Protein AF-T1ERC2-F1 (afdb_monomer_lite)

Sequence (141 aa):
MRTVRVLQIYSNCSCVNSPRQTAEPGYCDISCFYVLVPYTIGLIFFSITANIYQVSSTNVILKCVGDEDKLLALSVQIIMICIAVFPYSLIFGQMIDWICILWKTSSCGDEVGSCLAYDHSKFALVMHAAMHDQEKHKKKS

Organism: Helobdella robusta (NCBI:txid6412)

Radius of gyration: 23.71 Å; chains: 1; bounding box: 59×39×66 Å

Inter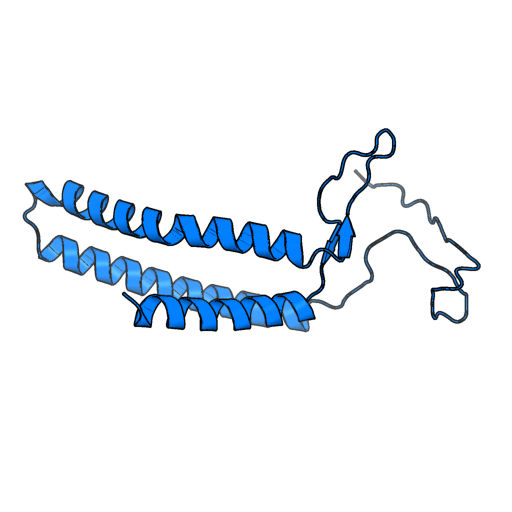Pro domains:
  IPR004156 Organic anion transporter polypeptide [PF03137] (8-123)
  IPR004156 Organic anion transporter polypeptide [PTHR11388] (8-128)

Secondary structure (DSSP, 8-state):
---------B---TT--STT--B-SS-----THHHHHHHHHHHHHHHHHHHHHHHHHHHHHHHHS-GGGHHHHHHHHHHHHHHHHHHHHHHHHHHHHHTEEEEEEPSSSS-EEEEEEE-HHHHHHHHHHHHHHHHHHHTT-

pLDDT: mean 80.72, std 13.45, range [34.28, 97.56]

Structure (mmCIF, N/CA/C/O backbone):
data_AF-T1ERC2-F1
#
_entry.id   AF-T1ERC2-F1
#
loop_
_atom_site.group_PDB
_atom_site.id
_atom_site.type_symbol
_atom_site.label_atom_id
_atom_site.label_alt_id
_atom_site.label_comp_id
_atom_site.label_asym_id
_atom_site.label_entity_id
_atom_site.label_seq_id
_atom_site.pdbx_PDB_ins_code
_atom_site.Cartn_x
_atom_site.Cartn_y
_atom_site.Cartn_z
_atom_site.occupancy
_atom_site.B_iso_or_equiv
_atom_site.auth_seq_id
_atom_site.auth_comp_id
_atom_site.auth_asym_id
_atom_site.auth_atom_id
_atom_site.pdbx_PDB_model_num
ATOM 1 N N . MET A 1 1 ? 29.427 -0.449 -0.829 1.00 34.28 1 MET A N 1
ATOM 2 C CA . MET A 1 1 ? 30.186 -1.260 -1.806 1.00 34.28 1 MET A CA 1
ATOM 3 C C . MET A 1 1 ? 29.808 -0.776 -3.201 1.00 34.28 1 MET A C 1
ATOM 5 O O . MET A 1 1 ? 28.639 -0.856 -3.547 1.00 34.28 1 MET A O 1
ATOM 9 N N . ARG A 1 2 ? 30.742 -0.158 -3.940 1.00 38.78 2 ARG A N 1
ATOM 10 C CA . ARG A 1 2 ? 30.510 0.327 -5.315 1.00 38.78 2 ARG A CA 1
ATOM 11 C C . ARG A 1 2 ? 30.377 -0.878 -6.244 1.00 38.78 2 ARG A C 1
ATOM 13 O O . ARG A 1 2 ? 31.338 -1.623 -6.397 1.00 38.78 2 ARG A O 1
ATOM 20 N N . THR A 1 3 ? 29.218 -1.063 -6.858 1.00 46.84 3 THR A N 1
ATOM 21 C CA . THR A 1 3 ? 29.051 -1.993 -7.974 1.00 46.84 3 THR A CA 1
ATOM 22 C C . THR A 1 3 ? 29.768 -1.438 -9.203 1.00 46.84 3 THR A C 1
ATOM 24 O O . THR A 1 3 ? 29.570 -0.290 -9.599 1.00 46.84 3 THR A O 1
ATOM 27 N N . VAL A 1 4 ? 30.630 -2.260 -9.798 1.00 49.25 4 VAL A N 1
ATOM 28 C CA . VAL A 1 4 ? 31.187 -2.043 -11.134 1.00 49.25 4 VAL A CA 1
ATOM 29 C C . VAL A 1 4 ? 30.009 -2.058 -12.111 1.00 49.25 4 VAL A C 1
ATOM 31 O O . VAL A 1 4 ? 29.433 -3.115 -12.358 1.00 49.25 4 VAL A O 1
ATOM 34 N N . ARG A 1 5 ? 29.599 -0.896 -12.638 1.00 53.69 5 ARG A N 1
ATOM 35 C CA . ARG A 1 5 ? 28.710 -0.858 -13.807 1.00 53.69 5 ARG A CA 1
ATOM 36 C C . ARG A 1 5 ? 29.533 -1.338 -14.994 1.00 53.69 5 ARG A C 1
ATOM 38 O O . ARG A 1 5 ? 30.375 -0.600 -15.497 1.00 53.69 5 ARG A O 1
ATOM 45 N N . VAL A 1 6 ? 29.315 -2.570 -15.435 1.00 58.09 6 VAL A N 1
ATOM 46 C CA . VAL A 1 6 ? 29.701 -2.932 -16.797 1.00 58.09 6 VAL A CA 1
ATOM 47 C C . VAL A 1 6 ? 28.805 -2.096 -17.713 1.00 58.09 6 VAL A C 1
ATOM 49 O O . VAL A 1 6 ? 27.588 -2.258 -17.681 1.00 58.09 6 VAL A O 1
ATOM 52 N N . LEU A 1 7 ? 29.389 -1.177 -18.487 1.00 62.69 7 LEU A N 1
ATOM 53 C CA . LEU A 1 7 ? 28.725 -0.493 -19.604 1.00 62.69 7 LEU A CA 1
ATOM 54 C C . LEU A 1 7 ? 28.461 -1.534 -20.705 1.00 62.69 7 LEU A C 1
ATOM 56 O O . LEU A 1 7 ? 29.189 -1.622 -21.690 1.00 62.69 7 LEU A O 1
ATOM 60 N N . GLN A 1 8 ? 27.477 -2.407 -20.493 1.00 68.44 8 GLN A N 1
ATOM 61 C CA . GLN A 1 8 ? 26.979 -3.308 -21.528 1.00 68.44 8 GLN A CA 1
ATOM 62 C C . GLN A 1 8 ? 26.061 -2.491 -22.432 1.00 68.44 8 GLN A C 1
ATOM 64 O O . GLN A 1 8 ? 24.926 -2.222 -22.076 1.00 68.44 8 GLN A O 1
ATOM 69 N N . ILE A 1 9 ? 26.554 -2.049 -23.581 1.00 75.94 9 ILE A N 1
ATOM 70 C CA . ILE A 1 9 ? 25.726 -1.352 -24.565 1.00 75.94 9 ILE A CA 1
ATOM 71 C C . ILE A 1 9 ? 25.352 -2.373 -25.636 1.00 75.94 9 ILE A C 1
ATOM 73 O O . ILE A 1 9 ? 26.203 -2.817 -26.407 1.00 75.94 9 ILE A O 1
ATOM 77 N N . TYR A 1 10 ? 24.079 -2.753 -25.679 1.00 78.94 10 TYR A N 1
ATOM 78 C CA . TYR A 1 10 ? 23.525 -3.544 -26.774 1.00 78.94 10 TYR A CA 1
ATOM 79 C C . TYR A 1 10 ? 23.386 -2.630 -27.991 1.00 78.94 10 TYR A C 1
ATOM 81 O O . TYR A 1 10 ? 22.936 -1.500 -27.840 1.00 78.94 10 TYR A O 1
ATOM 89 N N . SER A 1 11 ? 23.792 -3.078 -29.179 1.00 81.50 11 SER A N 1
ATOM 90 C CA . SER A 1 11 ? 23.733 -2.300 -30.427 1.00 81.50 11 SER A CA 1
ATOM 91 C C . SER A 1 11 ? 22.968 -3.065 -31.510 1.00 81.50 11 SER A C 1
ATOM 93 O O . SER A 1 11 ? 22.810 -4.280 -31.409 1.00 81.50 11 SER A O 1
ATOM 95 N N . ASN A 1 12 ? 22.483 -2.353 -32.535 1.00 78.88 12 ASN A N 1
ATOM 96 C CA . ASN A 1 12 ? 21.641 -2.903 -33.611 1.00 78.88 12 ASN A CA 1
ATOM 97 C C . ASN A 1 12 ? 20.279 -3.448 -33.124 1.00 78.88 12 ASN A C 1
ATOM 99 O O . ASN A 1 12 ? 19.719 -4.389 -33.682 1.00 78.88 12 ASN A O 1
ATOM 103 N N . CYS A 1 13 ? 19.718 -2.861 -32.065 1.00 80.00 13 CYS A N 1
ATOM 104 C CA . CYS A 1 13 ? 18.401 -3.246 -31.573 1.00 80.00 13 CYS A CA 1
ATOM 105 C C . CYS A 1 13 ? 17.298 -2.688 -32.490 1.00 80.00 13 CYS A C 1
ATOM 107 O O . CYS A 1 13 ? 16.961 -1.507 -32.418 1.00 80.00 13 CYS A O 1
ATOM 109 N N . SER A 1 14 ? 16.696 -3.543 -33.320 1.00 79.06 14 SER A N 1
ATOM 110 C CA . SER A 1 14 ? 15.672 -3.152 -34.308 1.00 79.06 14 SER A CA 1
ATOM 111 C C . SER A 1 14 ? 14.393 -2.579 -33.679 1.00 79.06 14 SER A C 1
ATOM 113 O O . SER A 1 14 ? 13.705 -1.775 -34.297 1.00 79.06 14 SER A O 1
ATOM 115 N N . CYS A 1 15 ? 14.088 -2.968 -32.438 1.00 79.62 15 CYS A N 1
ATOM 116 C CA . CYS A 1 15 ? 12.909 -2.517 -31.692 1.00 79.62 15 CYS A CA 1
ATOM 117 C C . CYS A 1 15 ? 13.134 -1.199 -30.927 1.00 79.62 15 CYS A C 1
ATOM 119 O O . CYS A 1 15 ? 12.199 -0.673 -30.326 1.00 79.62 15 CYS A O 1
ATOM 121 N N . VAL A 1 16 ? 14.367 -0.676 -30.899 1.00 80.06 16 VAL A N 1
ATOM 122 C CA . VAL A 1 16 ? 14.721 0.531 -30.140 1.00 80.06 16 VAL A CA 1
ATOM 123 C C . VAL A 1 16 ? 14.690 1.731 -31.075 1.00 80.06 16 VAL A C 1
ATOM 125 O O . VAL A 1 16 ? 15.546 1.881 -31.945 1.00 80.06 16 VAL A O 1
ATOM 128 N N . ASN A 1 17 ? 13.721 2.622 -30.863 1.00 73.50 17 ASN A N 1
ATOM 129 C CA . ASN A 1 17 ? 13.549 3.838 -31.656 1.00 73.50 17 ASN A CA 1
ATOM 130 C C . ASN A 1 17 ? 14.528 4.947 -31.213 1.00 73.50 17 ASN A C 1
ATOM 132 O O . ASN A 1 17 ? 14.129 6.007 -30.736 1.00 73.50 17 ASN A O 1
ATOM 136 N N . SER A 1 18 ? 15.828 4.661 -31.301 1.00 75.38 18 SER A N 1
ATOM 137 C CA . SER A 1 18 ? 16.922 5.591 -31.009 1.00 75.38 18 SER A CA 1
ATOM 138 C C . SER A 1 18 ? 17.829 5.690 -32.236 1.00 75.38 18 SER A C 1
ATOM 140 O O . SER A 1 18 ? 18.104 4.658 -32.853 1.00 75.38 18 SER A O 1
ATOM 142 N N . PRO A 1 19 ? 18.359 6.878 -32.588 1.00 73.12 19 PRO A N 1
ATOM 143 C CA . PRO A 1 19 ? 19.204 7.069 -33.773 1.00 73.12 19 PRO A CA 1
ATOM 144 C C . PRO A 1 19 ? 20.459 6.183 -33.801 1.00 73.12 19 PRO A C 1
ATOM 146 O O . PRO A 1 19 ? 21.047 5.991 -34.860 1.00 73.12 19 PRO A O 1
ATOM 149 N N . ARG A 1 20 ? 20.877 5.637 -32.652 1.00 73.19 20 ARG A N 1
ATOM 150 C CA . ARG A 1 20 ? 22.024 4.723 -32.536 1.00 73.19 20 ARG A CA 1
ATOM 151 C C . ARG A 1 20 ? 21.631 3.246 -32.401 1.00 73.19 20 ARG A C 1
ATOM 153 O O . ARG A 1 20 ? 22.522 2.407 -32.380 1.00 73.19 20 ARG A O 1
ATOM 160 N N . GLN A 1 21 ? 20.334 2.921 -32.304 1.00 79.62 21 GLN A N 1
ATOM 161 C CA . GLN A 1 21 ? 19.818 1.567 -32.024 1.00 79.62 21 GLN A CA 1
ATOM 162 C C . GLN A 1 21 ? 20.545 0.876 -30.856 1.00 79.62 21 GLN A C 1
ATOM 164 O O . GLN A 1 21 ? 20.808 -0.327 -30.890 1.00 79.62 21 GLN A O 1
ATOM 169 N N . THR A 1 22 ? 20.918 1.660 -29.842 1.00 75.88 22 THR A N 1
ATOM 170 C CA . THR A 1 22 ? 21.646 1.185 -28.667 1.00 75.88 22 THR A CA 1
ATOM 171 C C . THR A 1 22 ? 20.748 1.132 -27.441 1.00 75.88 22 THR A C 1
ATOM 173 O O . THR A 1 22 ? 19.997 2.080 -27.205 1.00 75.88 22 THR A O 1
ATOM 176 N N . ALA A 1 23 ? 20.864 0.072 -26.642 1.00 74.50 23 ALA A N 1
ATOM 177 C CA . ALA A 1 23 ? 20.183 -0.086 -25.360 1.00 74.50 23 ALA A CA 1
ATOM 178 C C . ALA A 1 23 ? 21.191 -0.356 -24.235 1.00 74.50 23 ALA A C 1
ATOM 180 O O . ALA A 1 23 ? 22.170 -1.074 -24.423 1.00 74.50 23 ALA A O 1
ATOM 181 N N . GLU A 1 24 ? 20.932 0.208 -23.059 1.00 76.69 24 GLU A N 1
ATOM 182 C CA . GLU A 1 24 ? 21.731 0.012 -21.847 1.00 76.69 24 GLU A CA 1
ATOM 183 C C . GLU A 1 24 ? 20.907 -0.812 -20.842 1.00 76.69 24 GLU A C 1
ATOM 185 O O . GLU A 1 24 ? 19.697 -0.595 -20.732 1.00 76.69 24 GLU A O 1
ATOM 190 N N . PRO A 1 25 ? 21.499 -1.777 -20.117 1.00 69.00 25 PRO A N 1
ATOM 191 C CA . PRO A 1 25 ? 20.789 -2.538 -19.107 1.00 69.00 25 PRO A CA 1
ATOM 192 C C . PRO A 1 25 ? 20.470 -1.640 -17.917 1.00 69.00 25 PRO A C 1
ATOM 194 O O . PRO A 1 25 ? 21.354 -1.069 -17.278 1.00 69.00 25 PRO A O 1
ATOM 197 N N . GLY A 1 26 ? 19.189 -1.556 -17.591 1.00 69.75 26 GLY A N 1
ATOM 198 C CA . GLY A 1 26 ? 18.697 -0.747 -16.490 1.00 69.75 26 GLY A CA 1
ATOM 199 C C . GLY A 1 26 ? 17.267 -0.300 -16.739 1.00 69.75 26 GLY A C 1
ATOM 200 O O . GLY A 1 26 ? 16.692 -0.545 -17.798 1.00 69.75 26 GLY A O 1
ATOM 201 N N . TYR A 1 27 ? 16.689 0.354 -15.740 1.00 68.19 27 TYR A N 1
ATOM 202 C CA . TYR A 1 27 ? 15.425 1.056 -15.917 1.00 68.19 27 TYR A CA 1
ATOM 203 C C . TYR A 1 27 ? 15.679 2.380 -16.639 1.00 68.19 27 TYR A C 1
ATOM 205 O O . TYR A 1 27 ? 16.718 3.009 -16.439 1.00 68.19 27 TYR A O 1
ATOM 213 N N . CYS A 1 28 ? 14.726 2.795 -17.475 1.00 70.19 28 CYS A N 1
ATOM 214 C CA . CYS A 1 28 ? 14.769 4.114 -18.097 1.00 70.19 28 CYS A CA 1
ATOM 215 C C . CYS A 1 28 ? 14.718 5.200 -17.010 1.00 70.19 28 CYS A C 1
ATOM 217 O O . CYS A 1 28 ? 14.023 5.035 -16.004 1.00 70.19 28 CYS A O 1
ATOM 219 N N . ASP A 1 29 ? 15.444 6.299 -17.215 1.00 61.91 29 ASP A N 1
ATOM 220 C CA . ASP A 1 29 ? 15.476 7.427 -16.285 1.00 61.91 29 ASP A CA 1
ATOM 221 C C . ASP A 1 29 ? 14.157 8.208 -16.398 1.00 61.91 29 ASP A C 1
ATOM 223 O O . ASP A 1 29 ? 13.983 9.108 -17.222 1.00 61.91 29 ASP A O 1
ATOM 227 N N . ILE A 1 30 ? 13.159 7.778 -15.628 1.00 66.50 30 ILE A N 1
ATOM 228 C CA . ILE A 1 30 ? 11.867 8.450 -15.549 1.00 66.50 30 ILE A CA 1
ATOM 229 C C . ILE A 1 30 ? 12.022 9.545 -14.495 1.00 66.50 30 ILE A C 1
ATOM 231 O O . ILE A 1 30 ? 12.274 9.257 -13.324 1.00 66.50 30 ILE A O 1
ATOM 235 N N . SER A 1 31 ? 11.852 10.809 -14.891 1.00 66.38 31 SER A N 1
ATOM 236 C CA . SER A 1 31 ? 11.820 11.950 -13.966 1.00 66.38 31 SER A CA 1
ATOM 237 C C . SER A 1 31 ? 10.572 11.883 -13.074 1.00 66.38 31 SER A C 1
ATOM 239 O O . SER A 1 31 ? 9.586 12.588 -13.278 1.00 66.38 31 SER A O 1
ATOM 241 N N . CYS A 1 32 ? 10.604 11.005 -12.071 1.00 71.25 32 CYS A N 1
ATOM 242 C CA . CYS A 1 32 ? 9.467 10.681 -11.209 1.00 71.25 32 CYS A CA 1
ATOM 243 C C . CYS A 1 32 ? 9.138 11.769 -10.182 1.00 71.25 32 CYS A C 1
ATOM 245 O O . CYS A 1 32 ? 8.104 11.675 -9.530 1.00 71.25 32 CYS A O 1
ATOM 247 N N . PHE A 1 33 ? 9.971 12.803 -10.018 1.00 75.25 33 PHE A N 1
ATOM 248 C CA . PHE A 1 33 ? 9.788 13.809 -8.965 1.00 75.25 33 PHE A CA 1
ATOM 249 C C . PHE A 1 33 ? 8.429 14.521 -9.054 1.00 75.25 33 PHE A C 1
ATOM 251 O O . PHE A 1 33 ? 7.745 14.670 -8.045 1.00 75.25 33 PHE A O 1
ATOM 258 N N . TYR A 1 34 ? 7.992 14.879 -10.265 1.00 80.62 34 TYR A N 1
ATOM 259 C CA . TYR A 1 34 ? 6.715 15.568 -10.478 1.00 80.62 34 TYR A CA 1
ATOM 260 C C . TYR A 1 34 ? 5.488 14.707 -10.135 1.00 80.62 34 TYR A C 1
ATOM 262 O O . TYR A 1 34 ? 4.445 15.248 -9.793 1.00 80.62 34 TYR A O 1
ATOM 270 N N . VAL A 1 35 ? 5.607 13.376 -10.184 1.00 81.38 35 VAL A N 1
ATOM 271 C CA . VAL A 1 35 ? 4.513 12.443 -9.857 1.00 81.38 35 VAL A CA 1
ATOM 272 C C . VAL A 1 35 ? 4.599 11.981 -8.402 1.00 81.38 35 VAL A C 1
ATOM 274 O O . VAL A 1 35 ? 3.591 11.903 -7.704 1.00 81.38 35 VAL A O 1
ATOM 277 N N . LEU A 1 36 ? 5.811 11.720 -7.913 1.00 85.94 36 LEU A N 1
ATOM 278 C CA . LEU A 1 36 ? 6.062 11.212 -6.568 1.00 85.94 36 LEU A CA 1
ATOM 279 C C . LEU A 1 36 ? 5.698 12.242 -5.492 1.00 85.94 36 LEU A C 1
ATOM 281 O O . LEU A 1 36 ? 5.089 11.889 -4.484 1.00 85.94 36 LEU A O 1
ATOM 285 N N . VAL A 1 37 ? 6.041 13.516 -5.694 1.00 89.00 37 VAL A N 1
ATOM 286 C CA . VAL A 1 37 ? 5.766 14.583 -4.717 1.00 89.00 37 VAL A CA 1
ATOM 287 C C . VAL A 1 37 ? 4.264 14.774 -4.454 1.00 89.00 37 VAL A C 1
ATOM 289 O O . VAL A 1 37 ? 3.859 14.657 -3.298 1.00 89.00 37 VAL A O 1
ATOM 292 N N . PRO A 1 38 ? 3.392 15.006 -5.454 1.00 90.38 38 PRO A N 1
ATOM 293 C CA . PRO A 1 38 ? 1.962 15.143 -5.185 1.00 90.38 38 PRO A CA 1
ATOM 294 C C . PRO A 1 38 ? 1.340 13.842 -4.663 1.00 90.38 38 PRO A C 1
ATOM 296 O O . PRO A 1 38 ? 0.482 13.895 -3.785 1.00 90.38 38 PRO A O 1
ATOM 299 N N . TYR A 1 39 ? 1.801 12.678 -5.138 1.00 89.19 39 TYR A N 1
ATOM 300 C CA . TYR A 1 39 ? 1.331 11.383 -4.645 1.00 89.19 39 TYR A CA 1
ATOM 301 C C . TYR A 1 39 ? 1.629 11.198 -3.151 1.00 89.19 39 TYR A C 1
ATOM 303 O O . TYR A 1 39 ? 0.736 10.874 -2.374 1.00 89.19 39 TYR A O 1
ATOM 311 N N . THR A 1 40 ? 2.867 11.464 -2.728 1.00 92.94 40 THR A N 1
ATOM 312 C CA . THR A 1 40 ? 3.273 11.351 -1.317 1.00 92.94 40 THR A CA 1
ATOM 313 C C . THR A 1 40 ? 2.523 12.325 -0.414 1.00 92.94 40 THR A C 1
ATOM 315 O O . THR A 1 40 ? 2.040 11.915 0.640 1.00 92.94 40 THR A O 1
ATOM 318 N N . ILE A 1 41 ? 2.345 13.581 -0.833 1.00 96.00 41 ILE A N 1
ATOM 319 C CA . ILE A 1 41 ? 1.543 14.563 -0.084 1.00 96.00 41 ILE A CA 1
ATOM 320 C C . ILE A 1 41 ? 0.087 14.090 0.040 1.00 96.00 41 ILE A C 1
ATOM 322 O O . ILE A 1 41 ? -0.482 14.123 1.134 1.00 96.00 41 ILE A O 1
ATOM 326 N N . GLY A 1 42 ? -0.500 13.601 -1.056 1.00 95.25 42 GLY A N 1
ATOM 327 C CA . GLY A 1 42 ? -1.857 13.055 -1.062 1.00 95.25 42 GLY A CA 1
ATOM 328 C C . GLY A 1 42 ? -2.016 11.863 -0.115 1.00 95.25 42 GLY A C 1
ATOM 329 O O . GLY A 1 42 ? -2.971 11.818 0.660 1.00 95.25 42 GLY A O 1
ATOM 330 N N . LEU A 1 43 ? -1.051 10.937 -0.110 1.00 94.06 43 LEU A N 1
ATOM 331 C CA . LEU A 1 43 ? -1.044 9.792 0.802 1.00 94.06 43 LEU A CA 1
ATOM 332 C C . LEU A 1 43 ? -0.950 10.205 2.271 1.00 94.06 43 LEU A C 1
ATOM 334 O O . LEU A 1 43 ? -1.636 9.617 3.107 1.00 94.06 43 LEU A O 1
ATOM 338 N N . ILE A 1 44 ? -0.130 11.207 2.598 1.00 97.19 44 ILE A N 1
ATOM 339 C CA . ILE A 1 44 ? -0.023 11.722 3.969 1.00 97.19 44 ILE A CA 1
ATOM 340 C C . ILE A 1 44 ? -1.368 12.298 4.406 1.00 97.19 44 ILE A C 1
ATOM 342 O O . ILE A 1 44 ? -1.870 11.942 5.471 1.00 97.19 44 ILE A O 1
ATOM 346 N N . PHE A 1 45 ? -1.982 13.137 3.571 1.00 97.44 45 PHE A N 1
ATOM 347 C CA . PHE A 1 45 ? -3.279 13.731 3.879 1.00 97.44 45 PHE A CA 1
ATOM 348 C C . PHE A 1 45 ? -4.364 12.663 4.080 1.00 97.44 45 PHE A C 1
ATOM 350 O O . PHE A 1 45 ? -5.072 12.684 5.087 1.00 97.44 45 PHE A O 1
ATOM 357 N N . PHE A 1 46 ? -4.446 11.688 3.172 1.00 95.62 46 PHE A N 1
ATOM 358 C CA . PHE A 1 46 ? -5.378 10.565 3.282 1.00 95.62 46 PHE A CA 1
ATOM 359 C C . PHE A 1 46 ? -5.132 9.720 4.541 1.00 95.62 46 PHE A C 1
ATOM 361 O O . PHE A 1 46 ? -6.070 9.316 5.224 1.00 95.62 46 PHE A O 1
ATOM 368 N N . SER A 1 47 ? -3.867 9.4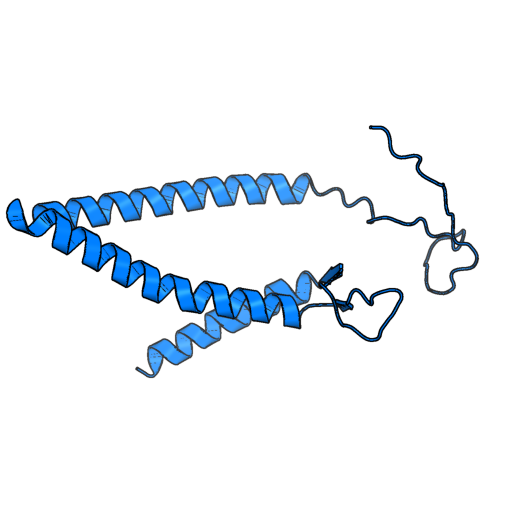90 4.896 1.00 95.19 47 SER A N 1
ATOM 369 C CA . SER A 1 47 ? -3.515 8.745 6.108 1.00 95.19 47 SER A CA 1
ATOM 370 C C . SER A 1 47 ? -3.933 9.498 7.368 1.00 95.19 47 SER A C 1
ATOM 372 O O . SER A 1 47 ? -4.471 8.892 8.293 1.00 95.19 47 SER A O 1
ATOM 374 N N . ILE A 1 48 ? -3.725 10.817 7.418 1.00 97.56 48 ILE A N 1
ATOM 375 C CA . ILE A 1 48 ? -4.128 11.647 8.560 1.00 97.56 48 ILE A CA 1
ATOM 376 C C . ILE A 1 48 ? -5.642 11.570 8.758 1.00 97.56 48 ILE A C 1
ATOM 378 O O . ILE A 1 48 ? -6.096 11.293 9.868 1.00 97.56 48 ILE A O 1
ATOM 382 N N . THR A 1 49 ? -6.427 11.762 7.696 1.00 96.88 49 THR A N 1
ATOM 383 C CA . THR A 1 49 ? -7.890 11.711 7.800 1.00 96.88 49 THR A CA 1
ATOM 384 C C . THR A 1 49 ? -8.362 10.326 8.234 1.00 96.88 49 THR A C 1
ATOM 386 O O . THR A 1 49 ? -9.111 10.231 9.206 1.00 96.88 49 THR A O 1
ATOM 389 N N . ALA A 1 50 ? -7.854 9.252 7.620 1.00 94.69 50 ALA A N 1
ATOM 390 C CA . ALA A 1 50 ? -8.164 7.872 8.004 1.00 94.69 50 ALA A CA 1
ATOM 391 C C . ALA A 1 50 ? -7.895 7.598 9.495 1.00 94.69 50 ALA A C 1
ATOM 393 O O . ALA A 1 50 ? -8.744 7.031 10.185 1.00 94.69 50 ALA A O 1
ATOM 394 N N . ASN A 1 51 ? -6.757 8.058 10.021 1.00 95.19 51 ASN A N 1
ATOM 395 C CA . ASN A 1 51 ? -6.429 7.904 11.439 1.00 95.19 51 ASN A CA 1
ATOM 396 C C . ASN A 1 51 ? -7.364 8.717 12.344 1.00 95.19 51 ASN A C 1
ATOM 398 O O . ASN A 1 51 ? -7.811 8.205 13.368 1.00 95.19 51 ASN A O 1
ATOM 402 N N . ILE A 1 52 ? -7.719 9.950 11.970 1.00 96.81 52 ILE A N 1
ATOM 403 C CA . ILE A 1 52 ? -8.673 10.767 12.739 1.00 96.81 52 ILE A CA 1
ATOM 404 C C . ILE A 1 52 ? -10.045 10.081 12.811 1.00 96.81 52 ILE A C 1
ATOM 406 O O . ILE A 1 52 ? -10.654 10.043 13.886 1.00 96.81 52 ILE A O 1
ATOM 410 N N . TYR A 1 53 ? -10.521 9.509 11.701 1.00 95.06 53 TYR A N 1
ATOM 411 C CA . TYR A 1 53 ? -11.771 8.745 11.679 1.00 95.06 53 TYR A CA 1
ATOM 412 C C . TYR A 1 53 ? -11.694 7.513 12.581 1.00 95.06 53 TYR A C 1
ATOM 414 O O . TYR A 1 53 ? -12.589 7.293 13.398 1.00 95.06 53 TYR A O 1
ATOM 422 N N . GLN A 1 54 ? -10.605 6.751 12.486 1.00 93.50 54 GLN A N 1
ATOM 423 C CA . GLN A 1 54 ? -10.380 5.555 13.294 1.00 93.50 54 GLN A CA 1
ATOM 424 C C . GLN A 1 54 ? -10.360 5.879 14.796 1.00 93.50 54 GLN A C 1
ATOM 426 O O . GLN A 1 54 ? -11.021 5.213 15.601 1.00 93.50 54 GLN A O 1
ATOM 431 N N . VAL A 1 55 ? -9.642 6.938 15.178 1.00 94.69 55 VAL A N 1
ATOM 432 C CA . VAL A 1 55 ? -9.550 7.408 16.567 1.00 94.69 55 VAL A CA 1
ATOM 433 C C . VAL A 1 55 ? -10.906 7.912 17.058 1.00 94.69 55 VAL A C 1
ATOM 435 O O . VAL A 1 55 ? -11.304 7.577 18.175 1.00 94.69 55 VAL A O 1
ATOM 438 N N . SER A 1 56 ? -11.648 8.662 16.238 1.00 94.38 56 SER A N 1
ATOM 439 C CA . SER A 1 56 ? -12.995 9.133 16.595 1.00 94.38 56 SER A CA 1
ATOM 440 C C . SER A 1 56 ? -13.966 7.973 16.798 1.00 94.38 56 SER A C 1
ATOM 442 O O . SER A 1 56 ? -14.654 7.934 17.816 1.00 94.38 56 SER A O 1
ATOM 444 N N . SER A 1 57 ? -13.978 6.994 15.888 1.00 92.62 57 SER A N 1
ATOM 445 C CA . SER A 1 57 ? -14.826 5.800 15.996 1.00 92.62 57 SER A CA 1
ATOM 446 C C . SER A 1 57 ? -14.540 5.030 17.284 1.00 92.62 57 SER A C 1
ATOM 448 O O . SER A 1 57 ? -15.448 4.713 18.050 1.00 92.62 57 SER A O 1
ATOM 450 N N . THR A 1 58 ? -13.259 4.807 17.576 1.00 93.31 58 THR A N 1
ATOM 451 C CA . THR A 1 58 ? -12.833 4.094 18.785 1.00 93.31 58 THR A CA 1
ATOM 452 C C . THR A 1 58 ? -13.242 4.846 20.057 1.00 93.31 58 THR A C 1
ATOM 454 O O . THR A 1 58 ? -13.739 4.238 21.002 1.00 93.31 58 THR A O 1
ATOM 457 N N . ASN A 1 59 ? -13.111 6.178 20.075 1.00 92.88 59 ASN A N 1
ATOM 458 C CA . ASN A 1 59 ? -13.542 7.004 21.207 1.00 92.88 59 ASN A CA 1
ATOM 459 C C . ASN A 1 59 ? -15.058 6.969 21.442 1.00 92.88 59 ASN A C 1
ATOM 461 O O . ASN A 1 59 ? -15.491 7.035 22.590 1.00 92.88 59 ASN A O 1
ATOM 465 N N . VAL A 1 60 ? -15.867 6.882 20.384 1.00 94.06 60 VAL A N 1
ATOM 466 C CA . VAL A 1 60 ? -17.325 6.741 20.516 1.00 94.06 60 VAL A CA 1
ATOM 467 C C . VAL A 1 60 ? -17.671 5.382 21.119 1.00 94.06 60 VAL A C 1
ATOM 469 O O . VAL A 1 60 ? -18.408 5.326 22.098 1.00 94.06 60 VAL A O 1
ATOM 472 N N . ILE A 1 61 ? -17.075 4.302 20.609 1.00 92.00 61 ILE A N 1
ATOM 473 C CA . ILE A 1 61 ? -17.323 2.936 21.094 1.00 92.00 61 ILE A CA 1
ATOM 474 C C . ILE A 1 61 ? -16.972 2.807 22.579 1.00 92.00 61 ILE A C 1
ATOM 476 O O . ILE A 1 61 ? -17.766 2.281 23.354 1.00 92.00 61 ILE A O 1
ATOM 480 N N . LEU A 1 62 ? -15.831 3.359 23.000 1.00 89.88 62 LEU A N 1
ATOM 481 C CA . LEU A 1 62 ? -15.398 3.329 24.400 1.00 89.88 62 LEU A CA 1
ATOM 482 C C . LEU A 1 62 ? -16.331 4.089 25.355 1.00 89.88 62 LEU A C 1
ATOM 484 O O . LEU A 1 62 ? -16.333 3.790 26.545 1.00 89.88 62 LEU A O 1
ATOM 488 N N . LYS A 1 63 ? -17.104 5.064 24.859 1.00 91.19 63 LYS A N 1
ATOM 489 C CA . LYS A 1 63 ? -18.120 5.781 25.651 1.00 91.19 63 LYS A CA 1
ATOM 490 C C . LYS A 1 63 ? -19.452 5.034 25.728 1.00 91.19 63 LYS A C 1
ATOM 492 O O . LYS A 1 63 ? -20.265 5.350 26.589 1.00 91.19 63 LYS A O 1
ATOM 497 N N . CYS A 1 64 ? -19.687 4.083 24.828 1.00 90.25 64 CYS A N 1
ATOM 498 C CA . CYS A 1 64 ? -20.924 3.308 24.761 1.00 90.25 64 CYS A CA 1
ATOM 499 C C . CYS A 1 64 ? -20.876 2.012 25.585 1.00 90.25 64 CYS A C 1
ATOM 501 O O . CYS A 1 64 ? -21.912 1.369 25.732 1.00 90.25 64 CYS A O 1
ATOM 503 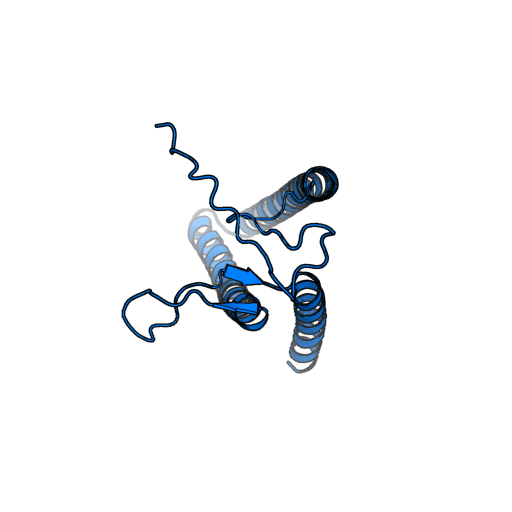N N . VAL A 1 65 ? -19.708 1.618 26.101 1.00 92.00 65 VAL A N 1
ATOM 504 C CA . VAL A 1 65 ? -19.501 0.347 26.814 1.00 92.00 65 VAL A CA 1
ATOM 505 C C . VAL A 1 65 ? -19.002 0.588 28.240 1.00 92.00 65 VAL A C 1
ATOM 507 O O . VAL A 1 65 ? -18.319 1.578 28.502 1.00 92.00 65 VAL A O 1
ATOM 510 N N . GLY A 1 66 ? -19.347 -0.313 29.164 1.00 88.81 66 GLY A N 1
ATOM 511 C CA . GLY A 1 66 ? -18.841 -0.278 30.540 1.00 88.81 66 GLY A CA 1
ATOM 512 C C . GLY A 1 66 ? -17.334 -0.541 30.603 1.00 88.81 66 GLY A C 1
ATOM 513 O O . GLY A 1 66 ? -16.765 -1.120 29.678 1.00 88.81 66 GLY A O 1
ATOM 514 N N . ASP A 1 67 ? -16.679 -0.125 31.692 1.00 87.06 67 ASP A N 1
ATOM 515 C CA . ASP A 1 67 ? -15.225 -0.273 31.872 1.00 87.06 67 ASP A CA 1
ATOM 516 C C . ASP A 1 67 ? -14.733 -1.723 31.724 1.00 87.06 67 ASP A C 1
ATOM 518 O O . AS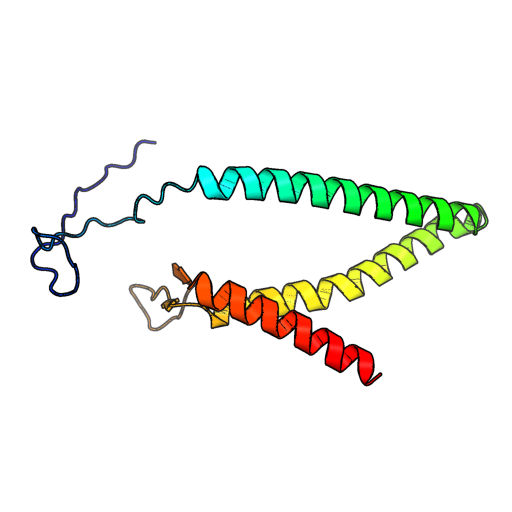P A 1 67 ? -13.681 -1.950 31.125 1.00 87.06 67 ASP A O 1
ATOM 522 N N . GLU A 1 68 ? -15.536 -2.690 32.171 1.00 90.88 68 GLU A N 1
ATOM 523 C CA . GLU A 1 68 ? -15.235 -4.128 32.124 1.00 90.88 68 GLU A CA 1
ATOM 524 C C . GLU A 1 68 ? -15.237 -4.705 30.691 1.00 90.88 68 GLU A C 1
ATOM 526 O O . GLU A 1 68 ? -14.511 -5.654 30.395 1.00 90.88 68 GLU A O 1
ATOM 531 N N . ASP A 1 69 ? -15.990 -4.094 29.766 1.00 92.25 69 ASP A N 1
ATOM 532 C CA . ASP A 1 69 ? -16.201 -4.611 28.404 1.00 92.25 69 ASP A CA 1
ATOM 533 C C . ASP A 1 69 ? -15.394 -3.857 27.334 1.00 92.25 69 ASP A C 1
ATOM 535 O O . ASP A 1 69 ? -15.463 -4.173 26.139 1.00 92.25 69 ASP A O 1
ATOM 539 N N . LYS A 1 70 ? -14.588 -2.862 27.730 1.00 89.88 70 LYS A N 1
ATOM 540 C CA . LYS A 1 70 ? -13.801 -2.031 26.797 1.00 89.88 70 LYS A CA 1
ATOM 541 C C . LYS A 1 70 ? -12.890 -2.858 25.897 1.00 89.88 70 LYS A C 1
ATOM 543 O O . LYS A 1 70 ? -12.799 -2.604 24.697 1.00 89.88 70 LYS A O 1
ATOM 548 N N . LEU A 1 71 ? -12.231 -3.864 26.466 1.00 92.19 71 LEU A N 1
ATOM 549 C CA . LEU A 1 71 ? -11.311 -4.734 25.731 1.00 92.19 71 LEU A CA 1
ATOM 550 C C . LEU A 1 71 ? -12.049 -5.623 24.720 1.00 92.19 71 LEU A C 1
ATOM 552 O O . LEU A 1 71 ? -11.552 -5.836 23.611 1.00 92.19 71 LEU A O 1
ATOM 556 N N . LEU A 1 72 ? -13.252 -6.088 25.064 1.00 93.38 72 LEU A N 1
ATOM 557 C CA . LEU A 1 72 ? -14.095 -6.868 24.159 1.00 93.38 72 LEU A CA 1
ATOM 558 C C . LEU A 1 72 ? -14.551 -6.010 22.972 1.00 93.38 72 LEU A C 1
ATOM 560 O O . LEU A 1 72 ? -14.410 -6.428 21.822 1.00 93.38 72 LEU A O 1
ATOM 564 N N . ALA A 1 73 ? -15.002 -4.779 23.229 1.00 93.25 73 ALA A N 1
ATOM 565 C CA . ALA A 1 73 ? -15.445 -3.852 22.188 1.00 93.25 73 ALA A CA 1
ATOM 566 C C . ALA A 1 73 ? -14.322 -3.485 21.197 1.00 93.25 73 ALA A C 1
ATOM 568 O O . ALA A 1 73 ? -14.532 -3.494 19.981 1.00 93.25 73 ALA A O 1
ATOM 569 N N . LEU A 1 74 ? -13.110 -3.224 21.700 1.00 93.50 74 LEU A N 1
ATOM 570 C CA . LEU A 1 74 ? -11.933 -2.969 20.861 1.00 93.50 74 LEU A CA 1
ATOM 571 C C . LEU A 1 74 ? -11.570 -4.183 20.002 1.00 93.50 74 LEU A C 1
ATOM 573 O O . LEU A 1 74 ? -11.267 -4.038 18.817 1.00 93.50 74 LEU A O 1
ATOM 577 N N . SER A 1 75 ? -11.644 -5.381 20.579 1.00 94.06 75 SER A N 1
ATOM 578 C CA . SER A 1 75 ? -11.351 -6.622 19.861 1.00 94.06 75 SER A CA 1
ATOM 579 C C . SER A 1 75 ? -12.335 -6.842 18.711 1.00 94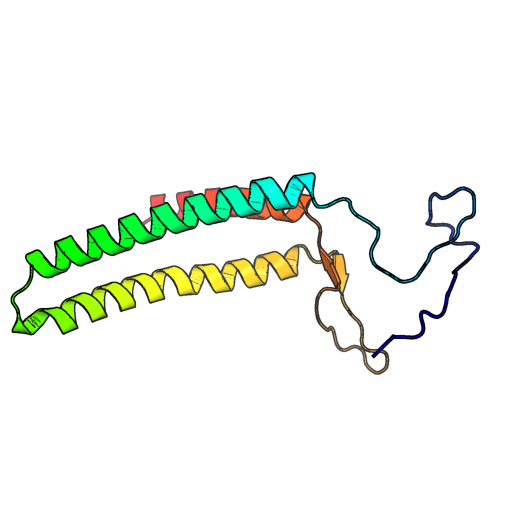.06 75 SER A C 1
ATOM 581 O O . SER A 1 75 ? -11.912 -7.124 17.591 1.00 94.06 75 SER A O 1
ATOM 583 N N . VAL A 1 76 ? -13.635 -6.626 18.937 1.00 93.94 76 VAL A N 1
ATOM 584 C CA . VAL A 1 76 ? -14.660 -6.706 17.880 1.00 93.94 76 VAL A CA 1
ATOM 585 C C . VAL A 1 76 ? -14.409 -5.670 16.782 1.00 93.94 76 VAL A C 1
ATOM 587 O O . VAL A 1 76 ? -14.459 -6.010 15.600 1.00 93.94 76 VAL A O 1
ATOM 590 N N . GLN A 1 77 ? -14.069 -4.428 17.143 1.00 93.31 77 GLN A N 1
ATOM 591 C CA . GLN A 1 77 ? -13.732 -3.383 16.171 1.00 93.31 77 GLN A CA 1
ATOM 592 C C . GLN A 1 77 ? -12.540 -3.779 15.283 1.00 93.31 77 GLN A C 1
ATOM 594 O O . GLN A 1 77 ? -12.571 -3.538 14.074 1.00 93.31 77 GLN A O 1
ATOM 599 N N . ILE A 1 78 ? -11.502 -4.397 15.855 1.00 92.81 78 ILE A N 1
ATOM 600 C CA . ILE A 1 78 ? -10.334 -4.876 15.102 1.00 92.81 78 ILE A CA 1
ATOM 601 C C . ILE A 1 78 ? -10.720 -6.049 14.202 1.00 92.81 78 ILE A C 1
ATOM 603 O O . ILE A 1 78 ? -10.368 -6.040 13.026 1.00 92.81 78 ILE A O 1
ATOM 607 N N . ILE A 1 79 ? -11.492 -7.016 14.707 1.00 95.06 79 ILE A N 1
ATOM 608 C CA . ILE A 1 79 ? -11.951 -8.173 13.923 1.00 95.06 79 ILE A CA 1
ATOM 609 C C . ILE A 1 79 ? -12.741 -7.712 12.690 1.00 95.06 79 ILE A C 1
ATOM 611 O O . ILE A 1 79 ? -12.476 -8.178 11.582 1.00 95.06 79 ILE A O 1
ATOM 615 N N . MET A 1 80 ? -13.653 -6.750 12.855 1.00 91.44 80 MET A N 1
ATOM 616 C CA . MET A 1 80 ? -14.425 -6.181 11.745 1.00 91.44 80 MET A CA 1
ATOM 617 C C . MET A 1 80 ? -13.523 -5.533 10.685 1.00 91.44 80 MET A C 1
ATOM 619 O O . MET A 1 80 ? -13.742 -5.716 9.487 1.00 91.44 80 MET A O 1
ATOM 623 N N . ILE A 1 81 ? -12.477 -4.818 11.109 1.00 91.88 81 ILE A N 1
ATOM 624 C CA . ILE A 1 81 ? -11.496 -4.219 10.192 1.00 91.88 81 ILE A CA 1
ATOM 625 C C . ILE A 1 81 ? -10.675 -5.302 9.488 1.00 91.88 81 ILE A C 1
ATOM 627 O O . ILE A 1 81 ? -10.476 -5.222 8.277 1.00 91.88 81 ILE A O 1
ATOM 631 N N . CYS A 1 82 ? -10.229 -6.333 10.205 1.00 92.00 82 CYS A N 1
ATOM 632 C CA . CYS A 1 82 ? -9.462 -7.435 9.629 1.00 92.00 82 CYS A CA 1
ATOM 633 C C . CYS A 1 82 ? -10.240 -8.152 8.520 1.00 92.00 82 CYS A C 1
ATOM 635 O O . CYS A 1 82 ? -9.682 -8.408 7.453 1.00 92.00 82 CYS A O 1
ATOM 637 N N . ILE A 1 83 ? -11.533 -8.415 8.736 1.00 92.06 83 ILE A N 1
ATOM 638 C CA . ILE A 1 83 ? -12.401 -9.040 7.728 1.00 92.06 83 ILE A CA 1
ATOM 639 C C . ILE A 1 83 ? -12.544 -8.142 6.492 1.00 92.06 83 ILE A C 1
ATOM 641 O O . ILE A 1 83 ? -12.596 -8.656 5.380 1.00 92.06 83 ILE A O 1
ATOM 645 N N . ALA A 1 84 ? -12.565 -6.816 6.657 1.00 88.88 84 ALA A N 1
ATOM 646 C CA . ALA A 1 84 ? -12.653 -5.877 5.539 1.00 88.88 84 ALA A CA 1
ATOM 647 C C . ALA A 1 84 ? -11.328 -5.723 4.763 1.00 88.88 84 ALA A C 1
ATOM 649 O O . ALA A 1 84 ? -11.339 -5.592 3.539 1.00 88.88 84 ALA A O 1
ATOM 650 N N . VAL A 1 85 ? -10.180 -5.757 5.446 1.00 88.44 85 VAL A N 1
ATOM 651 C CA . VAL A 1 85 ? -8.850 -5.587 4.826 1.00 88.44 85 VAL A CA 1
ATOM 652 C C . VAL A 1 85 ? -8.374 -6.859 4.117 1.00 88.44 85 VAL A C 1
ATOM 654 O O . VAL A 1 85 ? -7.679 -6.781 3.103 1.00 88.44 85 VAL A O 1
ATOM 657 N N . PHE A 1 86 ? -8.773 -8.032 4.606 1.00 90.38 86 PHE A N 1
ATOM 658 C CA . PHE A 1 86 ? -8.412 -9.317 4.009 1.00 90.38 86 PHE A CA 1
ATOM 659 C C . PHE A 1 86 ? -8.752 -9.437 2.505 1.00 90.38 86 PHE A C 1
ATOM 661 O O . PHE A 1 86 ? -7.834 -9.671 1.714 1.00 90.38 86 PHE A O 1
ATOM 668 N N . PRO A 1 87 ? -10.008 -9.234 2.055 1.00 86.56 87 PRO A N 1
ATOM 669 C CA . PRO A 1 87 ? -10.349 -9.334 0.637 1.00 86.56 87 PRO A CA 1
ATOM 670 C C . PRO A 1 87 ? -9.650 -8.255 -0.193 1.00 86.56 87 PRO A C 1
ATOM 672 O O . PRO A 1 87 ? -9.263 -8.516 -1.330 1.00 86.56 87 PRO A O 1
ATOM 675 N N . TYR A 1 88 ? -9.427 -7.070 0.383 1.00 82.75 88 TYR A N 1
ATOM 676 C CA . TYR A 1 88 ? -8.748 -5.969 -0.290 1.00 82.75 88 TYR A CA 1
ATOM 677 C C . TYR A 1 88 ? -7.319 -6.353 -0.700 1.00 82.75 88 TYR A C 1
ATOM 679 O O . TYR A 1 88 ? -6.953 -6.194 -1.864 1.00 82.75 88 TYR A O 1
ATOM 687 N N . SER A 1 89 ? -6.530 -6.935 0.212 1.00 84.31 89 SER A N 1
ATOM 688 C CA . SER A 1 89 ? -5.147 -7.329 -0.093 1.00 84.31 89 SER A CA 1
ATOM 689 C C . SER A 1 89 ? -5.055 -8.451 -1.132 1.00 84.31 89 SER A C 1
ATOM 691 O O . SER A 1 89 ? -4.128 -8.449 -1.942 1.00 84.31 89 SER A O 1
ATOM 693 N N . LEU A 1 90 ? -5.992 -9.404 -1.121 1.00 88.50 90 LEU A N 1
ATOM 694 C CA . LEU A 1 90 ? -6.001 -10.516 -2.078 1.00 88.50 90 LEU A CA 1
ATOM 695 C C . LEU A 1 90 ? -6.300 -10.038 -3.498 1.00 88.50 90 LEU A C 1
ATOM 697 O O . LEU A 1 90 ? -5.601 -10.396 -4.445 1.00 88.50 90 LEU A O 1
ATOM 701 N N . ILE A 1 91 ? -7.324 -9.198 -3.634 1.00 86.25 91 ILE A N 1
ATOM 702 C CA . ILE A 1 91 ? -7.750 -8.657 -4.925 1.00 86.25 91 ILE A CA 1
ATOM 703 C C . ILE A 1 91 ? -6.644 -7.781 -5.521 1.00 86.25 91 ILE A C 1
ATOM 705 O O . ILE A 1 91 ? -6.340 -7.900 -6.707 1.00 86.25 91 ILE A O 1
ATOM 709 N N . PHE A 1 92 ? -5.995 -6.952 -4.697 1.00 84.31 92 PHE A N 1
ATOM 710 C CA . PHE A 1 92 ? -4.869 -6.131 -5.142 1.00 84.31 92 PHE A CA 1
ATOM 711 C C . PHE A 1 92 ? -3.689 -6.960 -5.653 1.00 84.31 92 PHE A C 1
ATOM 713 O O . PHE A 1 92 ? -3.103 -6.592 -6.668 1.00 84.31 92 PHE A O 1
ATOM 720 N N . GLY A 1 93 ? -3.359 -8.075 -4.993 1.00 85.38 93 GLY A N 1
ATOM 721 C CA . GLY A 1 93 ? -2.305 -8.980 -5.461 1.00 85.38 93 GLY A CA 1
ATOM 722 C C . GLY A 1 93 ? -2.603 -9.517 -6.861 1.00 85.38 93 GLY A C 1
ATOM 723 O O . GLY A 1 93 ? -1.814 -9.324 -7.783 1.00 85.38 93 GLY A O 1
ATOM 724 N N . GLN A 1 94 ? -3.806 -10.064 -7.048 1.00 84.19 94 GLN A N 1
ATOM 725 C CA . GLN A 1 94 ? -4.233 -10.618 -8.335 1.00 84.19 94 GLN A CA 1
ATOM 726 C C . GLN A 1 94 ? -4.273 -9.567 -9.456 1.00 84.19 94 GLN A C 1
ATOM 728 O O . GLN A 1 94 ? -3.922 -9.855 -10.600 1.00 84.19 94 GLN A O 1
ATOM 733 N N . MET A 1 95 ? -4.699 -8.337 -9.150 1.00 85.62 95 MET A N 1
ATOM 734 C CA . MET A 1 95 ? -4.717 -7.247 -10.131 1.00 85.62 95 MET A CA 1
ATOM 735 C C . MET A 1 95 ? -3.322 -6.904 -10.640 1.00 85.62 95 MET A C 1
ATOM 737 O O . MET A 1 95 ? -3.160 -6.648 -11.832 1.00 85.62 95 MET A O 1
ATOM 741 N N . ILE A 1 96 ? -2.330 -6.890 -9.748 1.00 85.75 96 ILE A N 1
ATOM 742 C CA . ILE A 1 96 ? -0.939 -6.598 -10.105 1.00 85.75 96 ILE A CA 1
ATOM 743 C C . ILE A 1 96 ? -0.393 -7.698 -11.020 1.00 85.75 96 ILE A C 1
ATOM 745 O O . ILE A 1 96 ? 0.232 -7.386 -12.036 1.00 85.75 96 ILE A O 1
ATOM 749 N N . ASP A 1 97 ? -0.698 -8.960 -10.721 1.00 85.69 97 ASP A N 1
ATOM 750 C CA . ASP A 1 97 ? -0.293 -10.087 -11.564 1.00 85.69 97 ASP A CA 1
ATOM 751 C C . ASP A 1 97 ? -0.935 -10.020 -12.965 1.00 85.69 97 ASP A C 1
ATOM 753 O O . ASP A 1 97 ? -0.286 -10.330 -13.965 1.00 85.69 97 ASP A O 1
ATOM 757 N N . TRP A 1 98 ? -2.181 -9.541 -13.079 1.00 84.56 98 TRP A N 1
ATOM 758 C CA . TRP A 1 98 ? -2.894 -9.407 -14.362 1.00 84.56 98 TRP A CA 1
ATOM 759 C C . TRP A 1 98 ? -2.349 -8.329 -15.293 1.00 84.56 98 TRP A C 1
ATOM 761 O O . TRP A 1 98 ? -2.432 -8.469 -16.514 1.00 84.56 98 TRP A O 1
ATOM 771 N N . ILE A 1 99 ? -1.816 -7.241 -14.746 1.00 89.81 99 ILE A N 1
ATOM 772 C CA . ILE A 1 99 ? -1.250 -6.153 -15.555 1.00 89.81 99 ILE A CA 1
ATOM 773 C C . ILE A 1 99 ? 0.234 -6.362 -15.869 1.00 89.81 99 ILE A C 1
ATOM 775 O O . ILE A 1 99 ? 0.878 -5.460 -16.421 1.00 89.81 99 ILE A O 1
ATOM 779 N N . CYS A 1 100 ? 0.785 -7.519 -15.497 1.00 88.00 100 CYS A N 1
ATOM 780 C CA . CYS A 1 100 ? 2.169 -7.845 -15.764 1.00 88.00 100 CYS A CA 1
ATOM 781 C C . CYS A 1 100 ? 2.423 -7.946 -17.275 1.00 88.00 100 CYS A C 1
ATOM 783 O O . CYS A 1 100 ? 1.763 -8.701 -17.987 1.00 88.00 100 CYS A O 1
ATOM 785 N N . ILE A 1 101 ? 3.399 -7.178 -17.762 1.00 85.69 101 ILE A N 1
ATOM 786 C CA . ILE A 1 101 ? 3.841 -7.195 -19.161 1.00 85.69 101 ILE A CA 1
ATOM 787 C C . ILE A 1 101 ? 5.011 -8.168 -19.330 1.00 85.69 101 ILE A C 1
ATOM 789 O O . ILE A 1 101 ? 5.090 -8.867 -20.338 1.00 85.69 101 ILE A O 1
ATOM 793 N N . LEU A 1 102 ? 5.935 -8.201 -18.362 1.00 82.94 102 LEU A N 1
ATOM 794 C CA . LEU A 1 102 ? 7.163 -8.988 -18.450 1.00 82.94 102 LEU A CA 1
ATOM 795 C C . LEU A 1 102 ? 7.396 -9.801 -17.180 1.00 82.94 102 LEU A C 1
ATOM 797 O O . LEU A 1 102 ? 7.602 -9.241 -16.103 1.00 82.94 102 LEU A O 1
ATOM 801 N N . TRP A 1 103 ? 7.444 -11.119 -17.335 1.00 84.19 103 TRP A N 1
ATOM 802 C CA . TRP A 1 103 ? 7.766 -12.059 -16.268 1.00 84.19 103 TRP A CA 1
ATOM 803 C C . TRP A 1 103 ? 9.268 -12.330 -16.206 1.00 84.19 103 TRP A C 1
ATOM 805 O O . TRP A 1 103 ? 9.929 -12.456 -17.239 1.00 84.19 103 TRP A O 1
ATOM 815 N N . LYS A 1 104 ? 9.823 -12.434 -14.994 1.00 78.50 104 LYS A N 1
ATOM 816 C CA . LYS A 1 104 ? 11.201 -12.899 -14.813 1.00 78.50 104 LYS A CA 1
ATOM 817 C C . LYS A 1 104 ? 11.265 -14.406 -15.044 1.00 78.50 104 LYS A C 1
ATOM 819 O O . LYS A 1 104 ? 10.700 -15.161 -14.261 1.00 78.50 104 LYS A O 1
ATOM 824 N N . THR A 1 105 ? 12.007 -14.833 -16.057 1.00 76.94 105 THR A N 1
ATOM 825 C CA . THR A 1 105 ? 12.372 -16.243 -16.254 1.00 76.94 105 THR A CA 1
ATOM 826 C C . THR A 1 105 ? 13.730 -16.499 -15.604 1.00 76.94 105 THR A C 1
ATOM 828 O O . THR A 1 105 ? 14.662 -15.701 -15.766 1.00 76.94 105 THR A O 1
ATOM 831 N N . SER A 1 106 ? 13.853 -17.564 -14.816 1.00 68.81 106 SER A N 1
ATOM 832 C CA . SER A 1 106 ? 15.137 -17.989 -14.255 1.00 68.81 106 SER A CA 1
ATOM 833 C C . SER A 1 106 ? 16.053 -18.514 -15.368 1.00 68.81 106 SER A C 1
ATOM 835 O O . SER A 1 106 ? 15.621 -19.149 -16.321 1.00 68.81 106 SER A O 1
ATOM 837 N N . SER A 1 107 ? 17.359 -18.251 -15.263 1.00 64.38 107 SER A N 1
ATOM 838 C CA . SER A 1 107 ? 18.347 -18.674 -16.274 1.00 64.38 107 SER A CA 1
ATOM 839 C C . SER A 1 107 ? 18.578 -20.194 -16.332 1.00 64.38 107 SER A C 1
ATOM 841 O O . SER A 1 107 ? 19.415 -20.647 -17.105 1.00 64.38 107 SER A O 1
ATOM 843 N N . CYS A 1 108 ? 17.878 -20.975 -15.508 1.00 58.62 108 CYS A N 1
ATOM 844 C CA . CYS A 1 108 ? 17.982 -22.427 -15.442 1.00 58.62 108 CYS A CA 1
ATOM 845 C C . CYS A 1 108 ? 16.626 -22.986 -14.967 1.00 58.62 108 CYS A C 1
ATOM 847 O O . CYS A 1 108 ? 16.395 -23.096 -13.766 1.00 58.62 108 CYS A O 1
ATOM 849 N N . GLY A 1 109 ? 15.719 -23.265 -15.907 1.00 55.06 109 GLY A N 1
ATOM 850 C CA . GLY A 1 109 ? 14.383 -23.823 -15.653 1.00 55.06 109 GLY A CA 1
ATOM 851 C C . GLY A 1 109 ? 13.242 -22.883 -16.049 1.00 55.06 109 GLY A C 1
ATOM 852 O O . GLY A 1 109 ? 13.328 -21.678 -15.839 1.00 55.06 109 GLY A O 1
ATOM 853 N N . ASP A 1 110 ? 12.162 -23.442 -16.604 1.00 68.94 110 ASP A N 1
ATOM 854 C CA . ASP A 1 110 ? 10.935 -22.732 -17.015 1.00 68.94 110 ASP A CA 1
ATOM 855 C C . ASP A 1 110 ? 10.085 -22.253 -15.815 1.00 68.94 110 ASP A C 1
ATOM 857 O O . ASP A 1 110 ? 8.853 -22.270 -15.843 1.00 68.94 110 ASP A O 1
ATOM 861 N N . GLU A 1 111 ? 10.724 -21.847 -14.718 1.00 71.06 111 GLU A N 1
ATOM 862 C CA . GLU A 1 111 ? 10.030 -21.359 -13.531 1.00 71.06 111 GLU A CA 1
ATOM 863 C C . GLU A 1 111 ? 9.706 -19.869 -13.695 1.00 71.06 11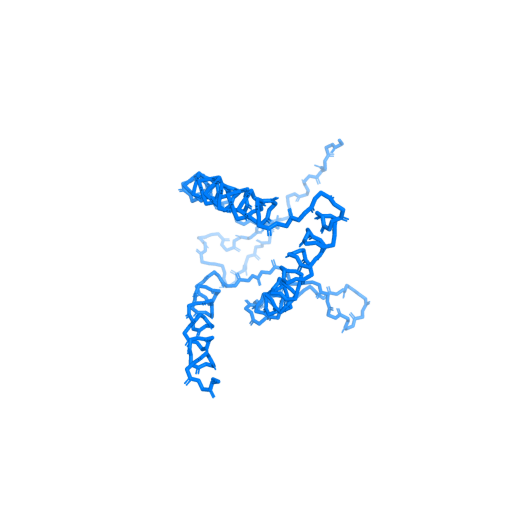1 GLU A C 1
ATOM 865 O O . GLU A 1 111 ? 10.583 -19.016 -13.873 1.00 71.06 111 GLU A O 1
ATOM 870 N N . VAL A 1 112 ? 8.411 -19.552 -13.646 1.00 72.81 112 VAL A N 1
ATOM 871 C CA . VAL A 1 112 ? 7.904 -18.179 -13.718 1.00 72.81 112 VAL A CA 1
ATOM 872 C C . VAL A 1 112 ? 8.136 -17.501 -12.367 1.00 72.81 112 VAL A C 1
ATOM 874 O O . VAL A 1 112 ? 7.576 -17.907 -11.351 1.00 72.81 112 VAL A O 1
ATOM 877 N N . GLY A 1 113 ? 8.997 -16.482 -12.350 1.00 77.19 113 GLY A N 1
ATOM 878 C CA . GLY A 1 113 ? 9.322 -15.694 -11.162 1.00 77.19 113 GLY A CA 1
ATOM 879 C C . GLY A 1 113 ? 8.406 -14.482 -10.962 1.00 77.19 113 GLY A C 1
ATOM 880 O O . GLY A 1 113 ? 7.249 -14.473 -11.353 1.00 77.19 113 GLY A O 1
ATOM 881 N N . SER A 1 114 ? 8.935 -13.422 -10.346 1.00 81.50 114 SER A N 1
ATOM 882 C CA . SER A 1 114 ? 8.207 -12.162 -10.119 1.00 81.50 114 SER A CA 1
ATOM 883 C C . SER A 1 114 ? 8.060 -11.321 -11.400 1.00 81.50 114 SER A C 1
ATOM 885 O O . SER A 1 114 ? 8.909 -11.384 -12.296 1.00 81.50 114 SER A O 1
ATOM 887 N N . CYS A 1 115 ? 7.006 -10.502 -11.469 1.00 85.75 115 CYS A N 1
ATOM 888 C CA . CYS A 1 115 ? 6.798 -9.537 -12.545 1.00 85.75 115 CYS A CA 1
ATOM 889 C C . CYS A 1 115 ? 7.864 -8.423 -12.534 1.00 85.75 115 CYS A C 1
ATOM 891 O O . CYS A 1 115 ? 8.074 -7.756 -11.521 1.00 85.75 115 CYS A O 1
ATOM 893 N N . LEU A 1 116 ? 8.519 -8.195 -13.675 1.00 80.25 116 LEU A N 1
ATOM 894 C CA . LEU A 1 116 ? 9.570 -7.182 -13.854 1.00 80.25 116 LEU A CA 1
ATOM 895 C C . LEU A 1 116 ? 9.026 -5.834 -14.331 1.00 80.25 116 LEU A C 1
ATOM 897 O O . LEU A 1 116 ? 9.582 -4.792 -13.990 1.00 80.25 116 LEU A O 1
ATOM 901 N N . ALA A 1 117 ? 7.973 -5.848 -15.147 1.00 81.56 117 ALA A N 1
ATOM 902 C CA . ALA A 1 117 ? 7.392 -4.641 -15.721 1.00 81.56 117 ALA A CA 1
ATOM 903 C C . ALA A 1 117 ? 5.874 -4.776 -15.832 1.00 81.56 117 ALA A C 1
ATOM 905 O O . ALA A 1 117 ? 5.372 -5.791 -16.316 1.00 81.56 117 ALA A O 1
ATOM 906 N N . TYR A 1 118 ? 5.162 -3.734 -15.414 1.00 83.50 118 TYR A N 1
ATOM 907 C CA . TYR A 1 118 ? 3.704 -3.667 -15.384 1.00 83.50 118 TYR A CA 1
ATOM 908 C C . TYR A 1 118 ? 3.203 -2.411 -16.108 1.00 83.50 118 TYR A C 1
ATOM 910 O O . TYR A 1 118 ? 3.910 -1.406 -16.194 1.00 83.50 118 TYR A O 1
ATOM 918 N N . ASP A 1 119 ? 1.987 -2.478 -16.650 1.00 84.50 119 ASP A N 1
ATOM 919 C CA . ASP A 1 119 ? 1.375 -1.389 -17.422 1.00 84.50 119 ASP A CA 1
ATOM 920 C C . ASP A 1 119 ? 0.606 -0.420 -16.506 1.00 84.50 119 ASP A C 1
ATOM 922 O O . ASP A 1 119 ? -0.426 -0.777 -15.928 1.00 84.50 119 ASP A O 1
ATOM 926 N N . HIS A 1 120 ? 1.079 0.827 -16.387 1.00 81.19 120 HIS A N 1
ATOM 927 C CA . HIS A 1 120 ? 0.433 1.855 -15.555 1.00 81.19 120 HIS A CA 1
ATOM 928 C C . HIS A 1 120 ? -0.976 2.232 -16.032 1.00 81.19 120 HIS A C 1
ATOM 930 O O . HIS A 1 120 ? -1.843 2.523 -15.205 1.00 81.19 120 HIS A O 1
ATOM 936 N N . SER A 1 121 ? -1.238 2.225 -17.342 1.00 84.56 121 SER A N 1
ATOM 937 C CA . SER A 1 121 ? -2.543 2.605 -17.898 1.00 84.56 121 SER A CA 1
ATOM 938 C C . SER A 1 121 ? -3.581 1.516 -17.658 1.00 84.56 121 SER A C 1
ATOM 940 O O . SER A 1 121 ? -4.713 1.808 -17.260 1.00 84.56 121 SER A O 1
ATOM 942 N N . LYS A 1 122 ? -3.187 0.249 -17.828 1.00 84.31 122 LYS A N 1
ATOM 943 C CA . LYS A 1 122 ? -4.061 -0.885 -17.498 1.00 84.31 122 LYS A CA 1
ATOM 944 C C . LYS A 1 122 ? -4.322 -0.971 -16.002 1.00 84.31 122 LYS A C 1
ATOM 946 O O . LYS A 1 122 ? -5.454 -1.258 -15.627 1.00 84.31 122 LYS A O 1
ATOM 951 N N . PHE A 1 123 ? -3.335 -0.659 -15.158 1.00 84.69 123 PHE A N 1
ATOM 952 C CA . PHE A 1 123 ? -3.538 -0.602 -13.709 1.00 84.69 123 PHE A CA 1
ATOM 953 C C . PHE A 1 123 ? -4.672 0.354 -13.331 1.00 84.69 123 PHE A C 1
ATOM 955 O O . PHE A 1 123 ? -5.613 -0.040 -12.644 1.00 84.69 123 PHE A O 1
ATOM 962 N N . ALA A 1 124 ? -4.617 1.594 -13.828 1.00 84.31 124 ALA A N 1
ATOM 963 C CA . ALA A 1 124 ? -5.631 2.604 -13.539 1.00 84.31 124 ALA A CA 1
ATOM 964 C C . ALA A 1 124 ? -7.026 2.180 -14.031 1.00 84.31 124 ALA A C 1
ATOM 966 O O . ALA A 1 124 ? -8.014 2.355 -13.316 1.00 84.31 124 ALA A O 1
ATOM 967 N N . LEU A 1 125 ? -7.107 1.576 -15.222 1.00 87.56 125 LEU A N 1
ATOM 968 C CA . LEU A 1 125 ? -8.366 1.090 -15.788 1.00 87.56 125 LEU A CA 1
ATOM 969 C C . LEU A 1 125 ? -8.965 -0.060 -14.968 1.00 87.56 125 LEU A C 1
ATOM 971 O O . LEU A 1 125 ? -10.153 -0.030 -14.649 1.00 87.56 125 LEU A O 1
ATOM 975 N N . VAL A 1 126 ? -8.150 -1.059 -14.619 1.00 85.94 126 VAL A N 1
ATOM 976 C CA . VAL A 1 126 ? -8.580 -2.227 -13.837 1.00 85.94 126 VAL A CA 1
ATOM 977 C C . VAL A 1 126 ? -9.045 -1.794 -12.449 1.00 85.94 126 VAL A C 1
ATOM 979 O O . VAL A 1 126 ? -10.116 -2.205 -12.010 1.00 85.94 126 VAL A O 1
ATOM 982 N N . MET A 1 127 ? -8.302 -0.896 -11.801 1.00 84.56 127 MET A N 1
ATOM 983 C CA . MET A 1 127 ? -8.677 -0.315 -10.511 1.00 84.56 127 MET A CA 1
ATOM 984 C C . MET A 1 127 ? -10.009 0.442 -10.576 1.00 84.56 127 MET A C 1
ATOM 986 O O . MET A 1 127 ? -10.877 0.253 -9.723 1.00 84.56 127 MET A O 1
ATOM 990 N N . HIS A 1 128 ? -10.214 1.263 -11.609 1.00 84.44 128 HIS A N 1
ATOM 991 C CA . HIS A 1 128 ? -11.471 1.989 -11.797 1.00 84.44 128 HIS A CA 1
ATOM 992 C C . HIS A 1 128 ? -12.654 1.044 -12.073 1.00 84.44 128 HIS A C 1
ATOM 994 O O . HIS A 1 128 ? -13.741 1.219 -11.521 1.00 84.44 128 HIS A O 1
ATOM 1000 N N . ALA A 1 129 ? -12.447 0.012 -12.894 1.00 85.00 129 ALA A N 1
ATOM 1001 C CA . ALA A 1 129 ? -13.464 -0.995 -13.185 1.00 85.00 129 ALA A CA 1
ATOM 1002 C C . ALA A 1 129 ? -13.834 -1.820 -11.941 1.00 85.00 129 ALA A C 1
ATOM 1004 O O . ALA A 1 129 ? -15.013 -2.090 -11.710 1.00 85.00 129 ALA A O 1
ATOM 1005 N N . ALA A 1 130 ? -12.852 -2.164 -11.107 1.00 77.38 130 ALA A N 1
ATOM 1006 C CA . ALA A 1 130 ? -13.071 -2.936 -9.891 1.00 77.38 130 ALA A CA 1
ATOM 1007 C C . ALA A 1 130 ? -13.905 -2.185 -8.851 1.00 77.38 130 ALA A C 1
ATOM 1009 O O . ALA A 1 130 ? -14.800 -2.773 -8.247 1.00 77.38 130 ALA A O 1
ATOM 1010 N N . MET A 1 131 ? -13.675 -0.879 -8.683 1.00 67.62 131 MET A N 1
ATOM 1011 C CA . MET A 1 131 ? -14.501 -0.052 -7.796 1.00 67.62 131 MET A CA 1
ATOM 1012 C C . MET A 1 131 ? -15.969 -0.013 -8.246 1.00 67.62 131 MET A C 1
ATOM 1014 O O . MET A 1 131 ? -16.872 -0.071 -7.412 1.00 67.62 131 MET A O 1
ATOM 1018 N N . HIS A 1 132 ? -16.221 0.016 -9.557 1.00 72.50 132 HIS A N 1
ATOM 1019 C CA . HIS A 1 132 ? -17.580 -0.022 -10.097 1.00 72.50 132 HIS A CA 1
ATOM 1020 C C . HIS A 1 132 ? -18.260 -1.392 -9.904 1.00 72.50 132 HIS A C 1
ATOM 1022 O O . HIS A 1 132 ? -19.475 -1.465 -9.708 1.00 72.50 132 HIS A O 1
ATOM 1028 N N . ASP A 1 133 ? -17.496 -2.485 -9.923 1.00 69.69 133 ASP A N 1
ATOM 1029 C CA . ASP A 1 133 ? -18.036 -3.833 -9.721 1.00 69.69 133 ASP A CA 1
ATOM 1030 C C . ASP A 1 133 ? -18.383 -4.118 -8.245 1.00 69.69 133 ASP A C 1
ATOM 1032 O O . ASP A 1 133 ? -19.435 -4.693 -7.948 1.00 69.69 133 ASP A O 1
ATOM 1036 N N . GLN A 1 134 ? -17.585 -3.595 -7.303 1.00 64.56 134 GLN A N 1
ATOM 1037 C CA . GLN A 1 134 ? -17.907 -3.639 -5.868 1.00 64.56 134 GLN A CA 1
ATOM 1038 C C . GLN A 1 134 ? -19.236 -2.932 -5.551 1.00 64.56 134 GLN A C 1
ATOM 1040 O O . GLN A 1 134 ? -20.022 -3.417 -4.732 1.00 64.56 134 GLN A O 1
ATOM 1045 N N . GLU A 1 135 ? -19.539 -1.817 -6.224 1.00 61.03 135 GLU A N 1
ATOM 1046 C CA . GLU A 1 135 ? -20.812 -1.113 -6.030 1.00 61.03 135 GLU A CA 1
ATOM 1047 C C . GLU A 1 135 ? -22.015 -1.937 -6.526 1.00 61.03 135 GLU A C 1
ATOM 1049 O O . GLU A 1 135 ? -23.082 -1.930 -5.903 1.00 61.03 135 GLU A O 1
ATOM 1054 N N . LYS A 1 136 ? -21.845 -2.712 -7.604 1.00 59.66 136 LYS A N 1
ATOM 1055 C CA . LYS A 1 136 ? -22.889 -3.623 -8.102 1.00 59.66 136 LYS A CA 1
ATOM 1056 C C . LYS A 1 136 ? -23.126 -4.802 -7.166 1.00 59.66 136 LYS A C 1
ATOM 1058 O O . LYS A 1 136 ? -24.281 -5.166 -6.949 1.00 59.66 136 LYS A O 1
ATOM 1063 N N . HIS A 1 137 ? -22.068 -5.362 -6.585 1.00 57.41 137 HIS A N 1
ATOM 1064 C CA . HIS A 1 137 ? -22.191 -6.416 -5.579 1.00 57.41 137 HIS A CA 1
ATOM 1065 C C . HIS A 1 137 ? -22.872 -5.916 -4.296 1.00 57.41 137 HIS A C 1
ATOM 1067 O O . HIS A 1 137 ? -23.720 -6.621 -3.751 1.00 57.41 137 HIS A O 1
ATOM 1073 N N . LYS A 1 138 ? -22.608 -4.671 -3.871 1.00 54.75 138 LYS A N 1
ATOM 1074 C CA . LYS A 1 138 ? -23.285 -4.050 -2.718 1.00 54.75 138 LYS A CA 1
ATOM 1075 C C . LYS A 1 138 ? -24.772 -3.752 -2.964 1.00 54.75 138 LYS A C 1
ATOM 1077 O O . LYS A 1 138 ? -25.544 -3.778 -2.019 1.00 54.75 138 LYS A O 1
ATOM 1082 N N . LYS A 1 139 ? -25.191 -3.486 -4.208 1.00 52.47 139 LYS A N 1
ATOM 1083 C CA . LYS A 1 139 ? -26.612 -3.277 -4.577 1.00 52.47 139 LYS A CA 1
ATOM 1084 C C . LYS A 1 139 ? -27.427 -4.573 -4.700 1.00 52.47 139 LYS A C 1
ATOM 1086 O O . LYS A 1 139 ? -28.637 -4.497 -4.897 1.00 52.47 139 LYS A O 1
ATOM 1091 N N . LYS A 1 140 ? -26.782 -5.744 -4.645 1.00 51.88 140 LYS A N 1
ATOM 1092 C CA . LYS A 1 140 ? -27.421 -7.059 -4.829 1.00 51.88 140 LYS A CA 1
ATOM 1093 C C . LYS A 1 140 ? -27.533 -7.876 -3.531 1.00 51.88 140 LYS A C 1
ATOM 1095 O O . LYS A 1 140 ? -28.101 -8.965 -3.576 1.00 51.88 140 LYS A O 1
ATOM 1100 N N . SER A 1 141 ? -27.002 -7.358 -2.420 1.00 43.41 141 SER A N 1
ATOM 1101 C CA . SER A 1 141 ? -27.182 -7.868 -1.052 1.00 43.41 141 SER A CA 1
ATOM 1102 C C . SER A 1 141 ? -28.065 -6.924 -0.252 1.00 43.41 141 SER A C 1
ATOM 1104 O O . SER A 1 141 ? -28.655 -7.433 0.723 1.00 43.41 141 SER A O 1
#

Foldseek 3Di:
DDDDPPQPWDFPQPPDPDPGRIDGPDDDPDPCCVVVVVVVVVVVVVVVVVVVVVVVVLVVQCVVDDPVCSVVSVVVVVVVVCVVVVVVVVVVVVLQVVQQPDFDADPPDRDTHDRDDGDPVSSVVVVVVVVVVVVVVVVVD